Protein AF-A0A5S5BP13-F1 (afdb_monomer_lite)

pLDDT: mean 82.39, std 16.6, range [41.47, 95.06]

Organism: NCBI:txid582686

Radius of gyration: 11.88 Å; chains: 1; bounding box: 24×34×25 Å

Sequence (54 aa):
MIMKAYAEMGYVQVELLQDVKYGRYDYPKGELLWIEPADAAACVKMGAARVVSQ

Secondary structure (DSSP, 8-state):
------SSS--EEEEESS-EEETTEEE-TT-EEEE-HHHHHHHHHTTSEEEEE-

Structure (mmCIF, N/CA/C/O backbone):
data_AF-A0A5S5BP13-F1
#
_entry.id   AF-A0A5S5BP13-F1
#
loop_
_atom_site.group_PDB
_atom_site.id
_atom_site.type_symbol
_atom_site.label_atom_id
_atom_site.label_alt_id
_atom_site.label_comp_id
_atom_site.label_asym_id
_atom_site.label_entity_id
_atom_site.label_seq_id
_atom_site.pdbx_PDB_ins_code
_atom_site.Cartn_x
_atom_site.Cartn_y
_atom_site.Cartn_z
_atom_site.occupancy
_atom_site.B_iso_or_equiv
_atom_site.auth_seq_id
_atom_site.auth_comp_id
_atom_site.auth_asym_id
_atom_site.auth_atom_id
_atom_site.pdbx_PDB_model_num
ATOM 1 N N . MET A 1 1 ? 13.620 26.938 -2.940 1.00 42.66 1 MET A N 1
ATOM 2 C CA . MET A 1 1 ? 13.894 26.065 -4.101 1.00 42.66 1 MET A CA 1
ATOM 3 C C . MET A 1 1 ? 13.636 24.621 -3.697 1.00 42.66 1 MET A C 1
ATOM 5 O O . MET A 1 1 ? 14.459 24.062 -2.996 1.00 42.66 1 MET A O 1
ATOM 9 N N . ILE A 1 2 ? 12.504 24.052 -4.116 1.00 41.47 2 ILE A N 1
ATOM 10 C CA . ILE A 1 2 ? 12.331 22.625 -4.432 1.00 41.47 2 ILE A CA 1
ATOM 11 C C . ILE A 1 2 ? 11.501 22.656 -5.721 1.00 41.47 2 ILE A C 1
ATOM 13 O O . ILE A 1 2 ? 10.427 23.255 -5.750 1.00 41.47 2 ILE A O 1
ATOM 17 N N . MET A 1 3 ? 12.111 22.206 -6.817 1.00 45.66 3 MET A N 1
ATOM 18 C CA . MET A 1 3 ? 11.596 22.321 -8.184 1.00 45.66 3 MET A CA 1
ATOM 19 C C . MET A 1 3 ? 10.503 21.280 -8.493 1.00 45.66 3 MET A C 1
ATOM 21 O O . MET A 1 3 ? 10.392 20.261 -7.819 1.00 45.66 3 MET A O 1
ATOM 25 N N . LYS A 1 4 ? 9.708 21.598 -9.527 1.00 48.25 4 LYS A N 1
ATOM 26 C CA . LYS A 1 4 ? 8.536 20.904 -10.095 1.00 48.25 4 LYS A CA 1
ATOM 27 C C . LYS A 1 4 ? 8.795 19.461 -10.570 1.00 48.25 4 LYS A C 1
ATOM 29 O O . LYS A 1 4 ? 9.789 19.248 -11.254 1.00 48.25 4 LYS A O 1
ATOM 34 N N . ALA A 1 5 ? 7.811 18.577 -10.337 1.00 44.12 5 ALA A N 1
ATOM 35 C CA . ALA A 1 5 ? 7.080 17.754 -11.332 1.00 44.12 5 ALA A CA 1
ATOM 36 C C . ALA A 1 5 ? 6.705 16.356 -10.779 1.00 44.12 5 ALA A C 1
ATOM 38 O O . ALA A 1 5 ? 7.530 15.456 -10.792 1.00 44.12 5 ALA A O 1
ATOM 39 N N . TYR A 1 6 ? 5.454 16.151 -10.341 1.00 56.38 6 TYR A N 1
ATOM 40 C CA . TYR A 1 6 ? 4.877 14.804 -10.121 1.00 56.38 6 TYR A CA 1
ATOM 41 C C . TYR A 1 6 ? 3.439 14.710 -10.664 1.00 56.38 6 TYR A C 1
ATOM 43 O O . TYR A 1 6 ? 2.596 14.019 -10.110 1.00 56.38 6 TYR A O 1
ATOM 51 N N . ALA A 1 7 ? 3.140 15.462 -11.727 1.00 41.56 7 ALA A N 1
ATOM 52 C CA . ALA A 1 7 ? 1.801 15.559 -12.315 1.00 41.56 7 ALA A CA 1
ATOM 53 C C . ALA A 1 7 ? 1.719 14.969 -13.739 1.00 41.56 7 ALA A C 1
ATOM 55 O O . ALA A 1 7 ? 0.821 15.333 -14.488 1.00 41.56 7 ALA A O 1
ATOM 56 N N . GLU A 1 8 ? 2.650 14.087 -14.131 1.00 49.25 8 GLU A N 1
ATOM 57 C CA . GLU A 1 8 ? 2.688 13.509 -15.493 1.00 49.25 8 GLU A CA 1
ATOM 58 C C . GLU A 1 8 ? 2.824 11.974 -15.540 1.00 49.25 8 GLU A C 1
ATOM 60 O O . GLU A 1 8 ? 2.868 11.390 -16.619 1.00 49.25 8 GLU A O 1
ATOM 65 N N . MET A 1 9 ? 2.832 11.288 -14.395 1.00 56.66 9 MET A N 1
ATOM 66 C CA . MET A 1 9 ? 2.737 9.824 -14.322 1.00 56.66 9 MET A CA 1
ATOM 67 C C . MET A 1 9 ? 1.494 9.493 -13.504 1.00 56.66 9 MET A C 1
ATOM 69 O O . MET A 1 9 ? 1.327 10.044 -12.423 1.00 56.66 9 MET A O 1
ATOM 73 N N . GLY A 1 10 ? 0.580 8.688 -14.047 1.00 71.50 10 GLY A N 1
ATOM 74 C CA . GLY A 1 10 ? -0.757 8.465 -13.489 1.00 71.50 10 GLY A CA 1
ATOM 75 C C . GLY A 1 10 ? -0.747 7.698 -12.170 1.00 71.50 10 GLY A C 1
ATOM 76 O O . GLY A 1 10 ? -1.087 6.528 -12.158 1.00 71.50 10 GLY A O 1
ATOM 77 N N . TYR A 1 11 ? -0.334 8.327 -11.073 1.00 81.56 11 TYR A N 1
ATOM 78 C CA . TYR A 1 11 ? -0.410 7.764 -9.729 1.00 81.56 11 TYR A CA 1
ATOM 79 C C . TYR A 1 11 ? -1.865 7.657 -9.271 1.00 81.56 11 TYR A C 1
ATOM 81 O O . TYR A 1 11 ? -2.688 8.523 -9.547 1.00 81.56 11 TYR A O 1
ATOM 89 N N . VAL A 1 12 ? -2.162 6.600 -8.524 1.00 88.75 12 VAL A N 1
ATOM 90 C CA . VAL A 1 12 ? -3.484 6.310 -7.974 1.00 88.75 12 VAL A CA 1
ATOM 91 C C . VAL A 1 12 ? -3.461 6.588 -6.485 1.00 88.75 12 VAL A C 1
ATOM 93 O O . VAL A 1 12 ? -2.582 6.104 -5.766 1.00 88.75 12 VAL A O 1
ATOM 96 N N . GLN A 1 13 ? -4.451 7.336 -6.011 1.00 92.88 13 GLN A N 1
ATOM 97 C CA . GLN A 1 13 ? -4.677 7.501 -4.589 1.00 92.88 13 GLN A CA 1
ATOM 98 C C . GLN A 1 13 ? -5.450 6.304 -4.049 1.00 92.88 13 GLN A C 1
ATOM 100 O O . GLN A 1 13 ? -6.553 6.000 -4.514 1.00 92.88 13 GLN A O 1
ATOM 105 N N . VAL A 1 14 ? -4.904 5.653 -3.029 1.00 92.88 14 VAL A N 1
ATOM 106 C CA . VAL A 1 14 ? -5.540 4.538 -2.330 1.00 92.88 14 VAL A CA 1
ATOM 107 C C . VAL A 1 14 ? -5.647 4.814 -0.836 1.00 92.88 14 VAL A C 1
ATOM 109 O O . VAL A 1 14 ? -4.798 5.489 -0.267 1.00 92.88 14 VAL A O 1
ATOM 112 N N . GLU A 1 15 ? -6.675 4.265 -0.198 1.00 95.06 15 GLU A N 1
ATOM 113 C CA . GLU A 1 15 ? -6.809 4.193 1.257 1.00 95.06 15 GLU A CA 1
ATOM 114 C C . GLU A 1 15 ? -6.506 2.779 1.729 1.00 95.06 15 GLU A C 1
ATOM 116 O O . GLU A 1 15 ? -7.107 1.815 1.242 1.00 95.06 15 GLU A O 1
ATOM 121 N N . LEU A 1 16 ? -5.597 2.648 2.687 1.00 94.69 16 LEU A N 1
ATOM 122 C CA . LEU A 1 16 ? -5.228 1.362 3.257 1.00 94.69 16 LEU A CA 1
ATOM 123 C C . LEU A 1 16 ? -6.332 0.825 4.174 1.00 94.69 16 LEU A C 1
ATOM 125 O O . LEU A 1 16 ? -6.795 1.498 5.090 1.00 94.69 16 LEU A O 1
ATOM 129 N N . LEU A 1 17 ? -6.743 -0.423 3.963 1.00 93.88 17 LEU A N 1
ATOM 130 C CA . LEU A 1 17 ? -7.763 -1.103 4.772 1.00 93.88 17 LEU A CA 1
ATOM 131 C C . LEU A 1 17 ? -7.158 -1.926 5.920 1.00 93.88 17 LEU A C 1
ATOM 133 O O . LEU A 1 17 ? -7.884 -2.374 6.814 1.00 93.88 17 LEU A O 1
ATOM 137 N N . GLN A 1 18 ? -5.836 -2.081 5.914 1.00 93.56 18 GLN A N 1
ATOM 138 C CA . GLN A 1 18 ? -5.019 -2.756 6.919 1.00 93.56 18 GLN A CA 1
ATOM 139 C C . GLN A 1 18 ? -3.624 -2.120 6.962 1.00 93.56 18 GLN A C 1
ATOM 141 O O . GLN A 1 18 ? -3.299 -1.308 6.099 1.00 93.56 18 GLN A O 1
ATOM 146 N N . ASP A 1 19 ? -2.801 -2.507 7.932 1.00 92.12 19 ASP A N 1
ATOM 147 C CA . ASP A 1 19 ? -1.407 -2.069 7.980 1.00 92.12 19 ASP A CA 1
ATOM 148 C C . ASP A 1 19 ? -0.636 -2.701 6.810 1.00 92.12 19 ASP A C 1
ATOM 150 O O . ASP A 1 19 ? -0.666 -3.922 6.614 1.00 92.12 19 ASP A O 1
ATOM 154 N N . VAL A 1 20 ? 0.024 -1.875 5.999 1.00 88.62 20 VAL A N 1
ATOM 155 C CA . VAL A 1 20 ? 0.746 -2.307 4.799 1.00 88.62 20 VAL A CA 1
ATOM 156 C C . VAL A 1 20 ? 2.182 -1.827 4.865 1.00 88.62 20 VAL A C 1
ATOM 158 O O . VAL A 1 20 ? 2.466 -0.644 5.025 1.00 88.62 20 VAL A O 1
ATOM 161 N N . LYS A 1 21 ? 3.111 -2.755 4.652 1.00 87.75 21 LYS A N 1
ATOM 162 C CA . LYS A 1 21 ? 4.509 -2.418 4.426 1.00 87.75 21 LYS A CA 1
ATOM 163 C C . LYS A 1 21 ? 4.738 -2.161 2.945 1.00 87.75 21 LYS A C 1
ATOM 165 O O . LYS A 1 21 ? 4.599 -3.077 2.135 1.00 87.75 21 LYS A O 1
ATOM 170 N N . TYR A 1 22 ? 5.108 -0.935 2.594 1.00 81.75 22 TYR A N 1
ATOM 171 C CA . TYR A 1 22 ? 5.400 -0.550 1.218 1.00 81.75 22 TYR A CA 1
ATOM 172 C C . TYR A 1 22 ? 6.821 0.018 1.116 1.00 81.75 22 TYR A C 1
ATOM 174 O O . TYR A 1 22 ? 7.184 1.032 1.717 1.00 81.75 22 TYR A O 1
ATOM 182 N N . GLY A 1 23 ? 7.679 -0.701 0.387 1.00 83.62 23 GLY A N 1
ATOM 183 C CA . GLY A 1 23 ? 9.113 -0.427 0.338 1.00 83.62 23 GLY A CA 1
ATOM 184 C C . GLY A 1 23 ? 9.778 -0.557 1.715 1.00 83.62 23 GLY A C 1
ATOM 185 O O . GLY A 1 23 ? 9.804 -1.634 2.312 1.00 83.62 23 GLY A O 1
ATOM 186 N N . ARG A 1 24 ? 10.363 0.544 2.203 1.00 85.94 24 ARG A N 1
ATOM 187 C CA . ARG A 1 24 ? 11.032 0.617 3.518 1.00 85.94 24 ARG A CA 1
ATOM 188 C C . ARG A 1 24 ? 10.138 1.157 4.637 1.00 85.94 24 ARG A C 1
ATOM 190 O O . ARG A 1 24 ? 10.616 1.254 5.762 1.00 85.94 24 ARG A O 1
ATOM 197 N N . TYR A 1 25 ? 8.896 1.516 4.328 1.00 85.62 25 TYR A N 1
ATOM 198 C CA . TYR A 1 25 ? 7.990 2.188 5.250 1.00 85.62 25 TYR A CA 1
ATOM 199 C C . TYR A 1 25 ? 6.813 1.282 5.612 1.00 85.62 25 TYR A C 1
ATOM 201 O O . TYR A 1 25 ? 6.308 0.532 4.772 1.00 85.62 25 TYR A O 1
ATOM 209 N N . ASP A 1 26 ? 6.398 1.358 6.872 1.00 90.50 26 ASP A N 1
ATOM 210 C CA . ASP A 1 26 ? 5.200 0.712 7.395 1.00 90.50 26 ASP A CA 1
ATOM 211 C C . ASP A 1 26 ? 4.095 1.769 7.478 1.00 90.50 26 ASP A C 1
ATOM 213 O O . ASP A 1 26 ? 4.247 2.779 8.168 1.00 90.50 26 ASP A O 1
ATOM 217 N N . TYR A 1 27 ? 3.008 1.545 6.744 1.00 90.31 27 TYR A N 1
ATOM 218 C CA . TYR A 1 27 ? 1.881 2.462 6.643 1.00 90.31 27 TYR A CA 1
ATOM 219 C C . TYR A 1 27 ? 0.674 1.882 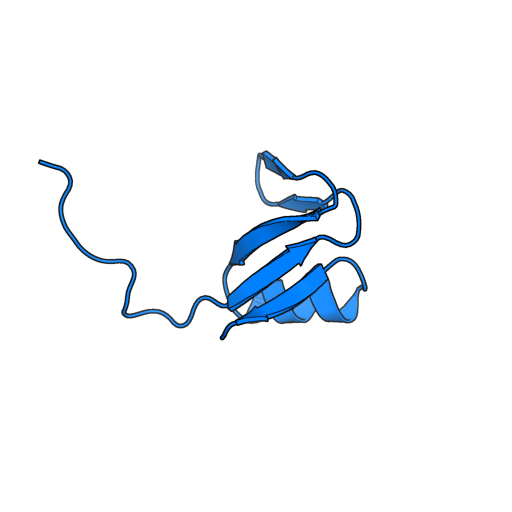7.389 1.00 90.31 27 TYR A C 1
ATOM 221 O O . TYR A 1 27 ? 0.226 0.779 7.050 1.00 90.31 27 TYR A O 1
ATOM 229 N N . PRO A 1 28 ? 0.150 2.565 8.419 1.00 93.00 28 PRO A N 1
ATOM 230 C CA . PRO A 1 28 ? -1.019 2.105 9.154 1.00 93.00 28 PRO A CA 1
ATOM 231 C C . PRO A 1 28 ? -2.300 2.079 8.312 1.00 93.00 28 PRO A C 1
ATOM 233 O O . PRO A 1 28 ? -2.492 2.831 7.352 1.00 93.00 28 PRO A O 1
ATOM 236 N N . LYS A 1 29 ? -3.244 1.246 8.751 1.00 94.00 29 LYS A N 1
ATOM 237 C CA . LYS A 1 29 ? -4.626 1.243 8.275 1.00 94.00 29 LYS A CA 1
ATOM 238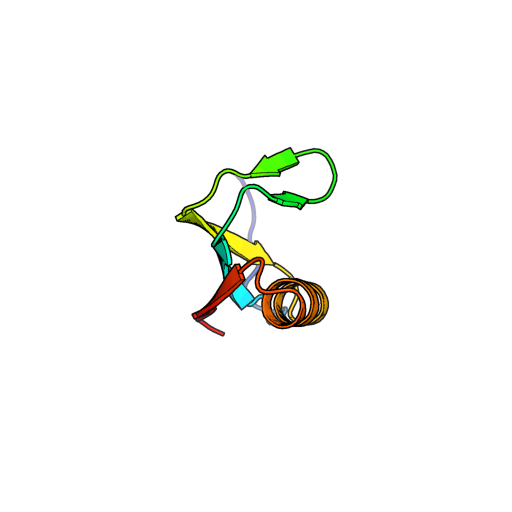 C C . LYS A 1 29 ? -5.245 2.647 8.319 1.00 94.00 29 LYS A C 1
ATOM 240 O O . LYS A 1 29 ? -5.174 3.340 9.331 1.00 94.00 29 LYS A O 1
ATOM 245 N N . GLY A 1 30 ? -5.963 3.001 7.257 1.00 92.56 30 GLY A N 1
ATOM 246 C CA . GLY A 1 30 ? -6.678 4.268 7.089 1.00 92.56 30 GLY A CA 1
ATOM 247 C C . GLY A 1 30 ? -5.839 5.368 6.441 1.00 92.56 30 GLY A C 1
ATOM 248 O O . GLY A 1 30 ? -6.368 6.438 6.146 1.00 92.56 30 GLY A O 1
ATOM 249 N N . GLU A 1 31 ? -4.549 5.128 6.200 1.00 93.56 31 GLU A N 1
ATOM 250 C CA . GLU A 1 31 ? -3.694 6.099 5.526 1.00 93.56 31 GLU A CA 1
ATOM 251 C C . GLU A 1 31 ? -3.999 6.187 4.026 1.00 93.56 31 GLU A C 1
ATOM 253 O O . GLU A 1 31 ? -4.322 5.191 3.372 1.00 93.56 31 GLU A O 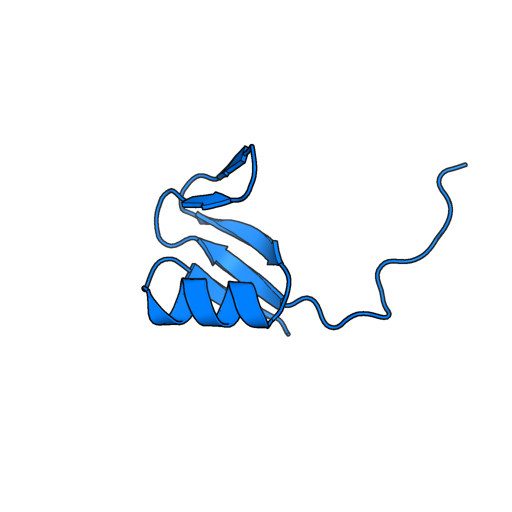1
ATOM 258 N N . LEU A 1 32 ? -3.890 7.406 3.488 1.00 92.88 32 LEU A N 1
ATOM 259 C CA . LEU A 1 32 ? -4.050 7.697 2.069 1.00 92.88 32 LEU A CA 1
ATOM 260 C C . LEU A 1 32 ? -2.684 7.813 1.400 1.00 92.88 32 LEU A C 1
ATOM 262 O O . LEU A 1 32 ? -1.899 8.696 1.744 1.00 92.88 32 LEU A O 1
ATOM 266 N N . LEU A 1 33 ? -2.437 6.978 0.396 1.00 89.88 33 LEU A N 1
ATOM 267 C CA . LEU A 1 33 ? -1.175 6.935 -0.334 1.00 89.88 33 LEU A CA 1
ATOM 268 C C . LEU A 1 33 ? -1.390 7.177 -1.821 1.00 89.88 33 LEU A C 1
ATOM 270 O O . LEU A 1 33 ? -2.346 6.676 -2.405 1.00 89.88 33 LEU A O 1
ATOM 274 N N . TRP A 1 34 ? -0.462 7.907 -2.433 1.00 90.81 34 TRP A N 1
ATOM 275 C CA . TRP A 1 34 ? -0.348 8.013 -3.884 1.00 90.81 34 TRP A CA 1
ATOM 276 C C . TRP A 1 34 ? 0.731 7.040 -4.353 1.00 90.81 34 TRP A C 1
ATOM 278 O O . TRP A 1 34 ? 1.907 7.226 -4.040 1.00 90.81 34 TRP A O 1
ATOM 288 N N . ILE A 1 35 ? 0.326 5.987 -5.058 1.00 88.44 35 ILE A N 1
ATOM 289 C CA . ILE A 1 35 ? 1.206 4.902 -5.520 1.00 88.44 35 ILE A CA 1
ATOM 290 C C . ILE A 1 35 ? 0.958 4.593 -6.998 1.00 88.44 35 ILE A C 1
ATOM 292 O O . ILE A 1 35 ? 0.002 5.088 -7.593 1.00 88.44 35 ILE A O 1
ATOM 296 N N . GLU A 1 36 ? 1.847 3.832 -7.631 1.00 88.88 36 GLU A N 1
ATOM 297 C CA . GLU A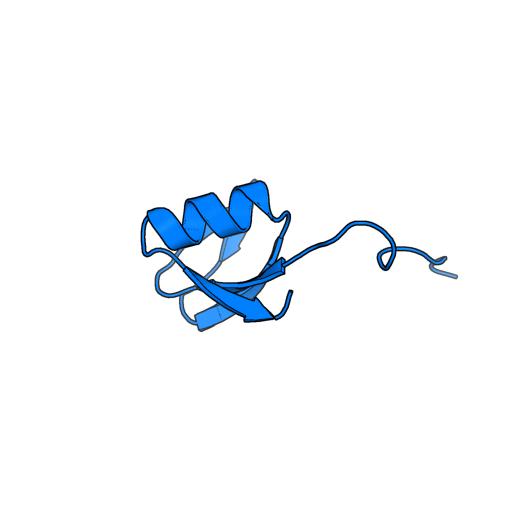 1 36 ? 1.711 3.514 -9.055 1.00 88.88 36 GLU A CA 1
ATOM 298 C C . GLU A 1 36 ? 0.455 2.654 -9.311 1.00 88.88 36 GLU A C 1
ATOM 300 O O . GLU A 1 36 ? 0.076 1.852 -8.454 1.00 88.88 36 GLU A O 1
ATOM 305 N N . PRO A 1 37 ? -0.206 2.754 -10.484 1.00 88.25 37 PRO A N 1
ATOM 306 C CA . PRO A 1 37 ? -1.413 1.978 -10.783 1.00 88.25 37 PRO A CA 1
ATOM 307 C C . PRO A 1 37 ? -1.252 0.472 -10.636 1.00 88.25 37 PRO A C 1
ATOM 309 O O . PRO A 1 37 ? -2.197 -0.204 -10.235 1.00 88.25 37 PRO A O 1
ATOM 312 N N . ALA A 1 38 ? -0.073 -0.057 -10.974 1.00 87.25 38 ALA A N 1
ATOM 313 C CA . ALA A 1 38 ? 0.216 -1.481 -10.857 1.00 87.25 38 A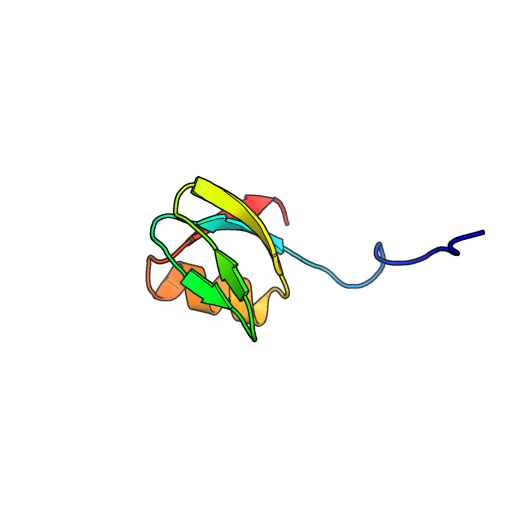LA A CA 1
ATOM 314 C C . ALA A 1 38 ? 0.185 -1.931 -9.388 1.00 87.25 38 ALA A C 1
ATOM 316 O O . ALA A 1 38 ? -0.464 -2.928 -9.062 1.00 87.25 38 ALA A O 1
ATOM 317 N N . ASP A 1 39 ? 0.803 -1.149 -8.503 1.00 88.75 39 ASP A N 1
ATOM 318 C CA . ASP A 1 39 ? 0.822 -1.414 -7.067 1.00 88.75 39 ASP A CA 1
ATOM 319 C C . ASP A 1 39 ? -0.546 -1.167 -6.434 1.00 88.75 39 ASP A C 1
ATOM 321 O O . ASP A 1 39 ? -1.021 -1.992 -5.656 1.00 88.75 39 ASP A O 1
ATOM 325 N N . ALA A 1 40 ? -1.248 -0.104 -6.839 1.00 89.00 40 ALA A N 1
ATOM 326 C CA . ALA A 1 40 ? -2.628 0.137 -6.427 1.00 89.00 40 ALA A CA 1
ATOM 327 C C . ALA A 1 40 ? -3.538 -1.040 -6.793 1.00 89.00 40 ALA A C 1
ATOM 329 O O . ALA A 1 40 ? -4.270 -1.542 -5.939 1.00 89.00 40 ALA A O 1
ATOM 330 N N . ALA A 1 41 ? -3.459 -1.540 -8.029 1.00 90.31 41 ALA A N 1
ATOM 331 C CA . ALA A 1 41 ? -4.228 -2.698 -8.467 1.00 90.31 41 ALA A CA 1
ATOM 332 C C . ALA A 1 41 ? -3.872 -3.962 -7.667 1.00 90.31 41 ALA A C 1
ATOM 334 O O . ALA A 1 41 ? -4.769 -4.727 -7.306 1.00 90.31 41 ALA A O 1
ATOM 335 N N . ALA A 1 42 ? -2.591 -4.176 -7.347 1.00 91.00 42 ALA A N 1
ATOM 336 C CA . ALA A 1 42 ? -2.152 -5.295 -6.518 1.00 91.00 42 ALA A CA 1
ATOM 337 C C . ALA A 1 42 ? -2.698 -5.193 -5.083 1.00 91.00 42 ALA A C 1
ATOM 339 O O . ALA A 1 42 ? -3.301 -6.148 -4.587 1.00 91.00 42 ALA A O 1
ATOM 340 N N . CYS A 1 43 ? -2.558 -4.034 -4.434 1.00 89.25 43 CYS A N 1
ATOM 341 C CA . CYS A 1 43 ? -3.067 -3.779 -3.086 1.00 89.25 43 CYS A CA 1
ATOM 342 C C . CYS A 1 43 ? -4.591 -3.934 -3.010 1.00 89.25 43 CYS A C 1
ATOM 344 O O . CYS A 1 43 ? -5.099 -4.542 -2.069 1.00 89.25 43 CYS A O 1
ATOM 346 N N . VAL A 1 44 ? -5.322 -3.455 -4.019 1.00 91.81 44 VAL A N 1
ATOM 347 C CA . VAL A 1 44 ? 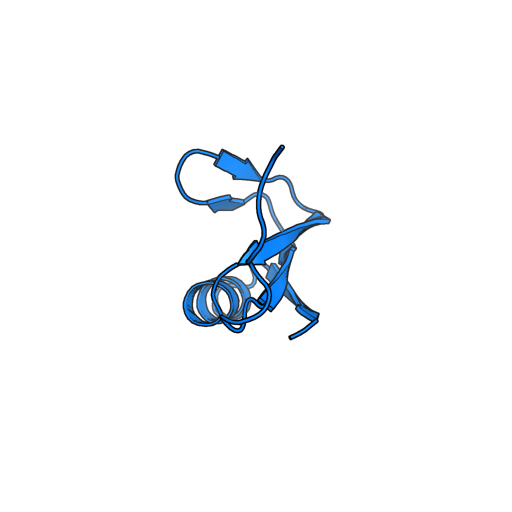-6.783 -3.594 -4.099 1.00 91.81 44 VAL A CA 1
ATOM 348 C C . VAL A 1 44 ? -7.191 -5.047 -4.319 1.00 91.81 44 VAL A C 1
ATOM 350 O O . VAL A 1 44 ? -8.078 -5.546 -3.629 1.00 91.81 44 VAL A O 1
ATOM 353 N N . LYS A 1 45 ? -6.513 -5.772 -5.218 1.00 93.56 45 LYS A N 1
ATOM 354 C CA . LYS A 1 45 ? -6.784 -7.196 -5.474 1.00 93.56 45 LYS A CA 1
ATOM 355 C C . LYS A 1 45 ? -6.555 -8.068 -4.236 1.00 93.56 45 LYS A C 1
ATOM 357 O O . LYS A 1 45 ? -7.263 -9.053 -4.051 1.00 93.56 45 LYS A O 1
ATOM 362 N N . MET A 1 46 ? -5.589 -7.706 -3.393 1.00 90.81 46 MET A N 1
ATOM 363 C CA . MET A 1 46 ? -5.316 -8.373 -2.116 1.00 90.81 46 MET A CA 1
ATOM 364 C C . MET A 1 46 ? -6.259 -7.937 -0.981 1.00 90.81 46 MET A C 1
ATOM 366 O O . MET A 1 46 ? -6.145 -8.453 0.126 1.00 90.81 46 MET A O 1
ATOM 370 N N . GLY A 1 47 ? -7.169 -6.986 -1.226 1.00 92.44 47 GLY A N 1
ATOM 371 C CA . GLY A 1 47 ? -8.048 -6.417 -0.199 1.00 92.44 47 GLY A CA 1
ATOM 372 C C . GLY A 1 47 ? -7.323 -5.534 0.823 1.00 92.44 47 GLY A C 1
ATOM 373 O O . GLY A 1 47 ? -7.897 -5.200 1.855 1.00 92.44 47 GLY A O 1
ATOM 374 N N . ALA A 1 48 ? -6.072 -5.155 0.547 1.00 92.44 48 ALA A N 1
ATOM 375 C CA . ALA A 1 48 ? -5.237 -4.366 1.445 1.00 92.44 48 ALA A CA 1
ATOM 376 C C . ALA A 1 48 ? -5.512 -2.857 1.348 1.00 92.44 48 ALA A C 1
ATOM 378 O O . ALA A 1 48 ? -5.241 -2.127 2.299 1.00 92.44 48 ALA A O 1
ATOM 379 N N . ALA A 1 49 ? -6.053 -2.384 0.221 1.00 94.06 49 ALA A N 1
ATOM 380 C CA . ALA A 1 49 ? -6.386 -0.980 -0.006 1.00 94.06 49 ALA A CA 1
ATOM 381 C C . ALA A 1 49 ? -7.636 -0.821 -0.890 1.00 94.06 49 ALA A C 1
ATOM 383 O O . ALA A 1 49 ? -8.057 -1.766 -1.558 1.00 94.06 49 ALA A O 1
ATOM 384 N N . ARG A 1 50 ? -8.215 0.382 -0.933 1.00 94.75 50 ARG A N 1
ATOM 385 C CA . ARG A 1 50 ? -9.268 0.778 -1.884 1.00 94.75 50 ARG A CA 1
ATOM 386 C C . ARG A 1 50 ? -8.852 2.019 -2.667 1.00 94.75 50 ARG A C 1
ATOM 388 O O . ARG A 1 50 ? -8.220 2.898 -2.098 1.00 94.75 50 ARG A O 1
ATOM 395 N N . VAL A 1 51 ? -9.222 2.115 -3.943 1.00 92.50 51 VAL A N 1
ATOM 396 C CA . VAL A 1 51 ? -8.970 3.328 -4.742 1.00 92.50 51 VAL A CA 1
ATOM 397 C C . VAL A 1 51 ? -9.886 4.457 -4.275 1.00 92.50 51 VAL A C 1
ATOM 399 O O . VAL A 1 51 ? -11.089 4.251 -4.116 1.00 92.50 51 VAL A O 1
ATOM 402 N N . VAL A 1 52 ? -9.307 5.638 -4.076 1.00 91.50 52 VAL A N 1
ATOM 403 C CA . VAL A 1 52 ? -10.009 6.876 -3.712 1.00 91.50 52 VAL A CA 1
ATOM 404 C C . VAL A 1 52 ? -10.066 7.841 -4.896 1.00 91.50 52 VAL A C 1
ATOM 406 O O . VAL A 1 52 ? -11.108 8.447 -5.129 1.00 91.50 52 VAL A O 1
ATOM 409 N N . SER A 1 53 ? -8.978 7.957 -5.664 1.00 82.06 53 SER A N 1
ATOM 410 C CA . SER A 1 53 ? -8.880 8.828 -6.844 1.00 82.06 53 SER A CA 1
ATOM 411 C C . SER A 1 53 ? -7.841 8.282 -7.828 1.00 82.06 53 SER A C 1
ATOM 413 O O . SER A 1 53 ? -6.872 7.659 -7.395 1.00 82.06 53 SER A O 1
ATOM 415 N N . GLN A 1 54 ? -8.027 8.508 -9.131 1.00 68.19 54 GLN A N 1
ATOM 416 C CA . GLN A 1 54 ? -7.145 8.044 -10.212 1.00 68.19 54 GLN A CA 1
ATOM 417 C C . GLN A 1 54 ? -6.795 9.183 -11.167 1.00 68.19 54 GLN A C 1
ATOM 419 O O . GLN A 1 54 ? -7.644 10.096 -11.295 1.00 68.19 54 GLN A O 1
#

Foldseek 3Di:
DDDDDDPPADWFKKFFQAFDDDDPDIDGHGDIDTHHPVVQVVCVVVVGIGTDGD